Protein AF-A0AAU3KXF5-F1 (afdb_monomer_lite)

pLDDT: mean 78.35, std 16.12, range [39.31, 92.94]

Sequence (60 aa):
MDEIERQIQLSAFQVQWSPPDAAFVARSSQYPGVVCADEGSSLAAIDGLIETIRHRVLAG

Foldseek 3Di:
DDPPPDQPPPVFKGWDQDVVVCWIKIAGPVCRPFIFTGNPDVVVRVVSSVVVVVCVVVVD

Radius of gyration: 12.05 Å; chains: 1; bounding box: 44×19×24 Å

Secondary structure (DSSP, 8-state):
--TTS----BTTEEEEEETTTTEEEEEESS-TT-EEEESS-HHHHHHHHHHHHHHHHHT-

Structure (mmCIF, N/CA/C/O backbone):
data_AF-A0AAU3KXF5-F1
#
_entry.id   AF-A0AAU3KXF5-F1
#
loop_
_atom_site.group_PDB
_atom_site.id
_atom_site.type_symbol
_atom_site.label_atom_id
_atom_site.label_alt_id
_atom_site.label_comp_id
_atom_site.label_asym_id
_atom_site.label_entity_id
_atom_site.label_seq_id
_atom_site.pdbx_PDB_ins_code
_atom_site.Cartn_x
_atom_site.Cartn_y
_atom_site.Cartn_z
_atom_site.occupancy
_atom_site.B_iso_or_equiv
_atom_site.auth_seq_id
_atom_site.auth_comp_id
_atom_site.auth_asym_id
_atom_site.auth_atom_id
_atom_site.pdbx_PDB_model_num
ATOM 1 N N . MET A 1 1 ? 27.120 -4.892 4.289 1.00 41.31 1 MET A N 1
ATOM 2 C CA . MET A 1 1 ? 26.463 -3.709 3.706 1.00 41.31 1 MET A CA 1
ATOM 3 C C . MET A 1 1 ? 25.060 -3.671 4.274 1.00 41.31 1 MET A C 1
ATOM 5 O O . MET A 1 1 ? 24.161 -4.310 3.755 1.00 41.31 1 MET A O 1
ATOM 9 N N . ASP A 1 2 ? 25.005 -3.065 5.453 1.00 39.31 2 ASP A N 1
ATOM 10 C CA . ASP A 1 2 ? 23.916 -2.325 6.090 1.00 39.31 2 ASP A CA 1
ATOM 11 C C . ASP A 1 2 ? 22.464 -2.770 5.836 1.00 39.31 2 ASP A C 1
ATOM 13 O O . ASP A 1 2 ? 21.718 -2.142 5.095 1.00 39.31 2 ASP A O 1
ATOM 17 N N . GLU A 1 3 ? 22.008 -3.747 6.629 1.00 49.09 3 GLU A N 1
ATOM 18 C CA . GLU A 1 3 ? 20.591 -4.061 6.935 1.00 49.09 3 GLU A CA 1
ATOM 19 C C . GLU A 1 3 ? 19.836 -2.909 7.650 1.00 49.09 3 GLU A C 1
ATOM 21 O O . GLU A 1 3 ? 18.741 -3.082 8.180 1.00 49.09 3 GLU A O 1
ATOM 26 N N . ILE A 1 4 ? 20.423 -1.710 7.661 1.00 48.56 4 ILE A N 1
ATOM 27 C CA . ILE A 1 4 ? 19.947 -0.488 8.318 1.00 48.56 4 ILE A CA 1
ATOM 28 C C . ILE A 1 4 ? 19.246 0.422 7.290 1.00 48.56 4 ILE A C 1
ATOM 30 O O . ILE A 1 4 ? 19.009 1.603 7.538 1.00 48.56 4 ILE A O 1
ATOM 34 N N . GLU A 1 5 ? 18.826 -0.111 6.139 1.00 49.50 5 GLU A N 1
ATOM 35 C CA . GLU A 1 5 ? 17.814 0.533 5.299 1.00 49.50 5 GLU A CA 1
ATOM 36 C C . GLU A 1 5 ? 16.423 0.411 5.945 1.00 49.50 5 GLU A C 1
ATOM 38 O O . GLU A 1 5 ? 15.504 -0.259 5.485 1.00 49.50 5 GLU A O 1
ATOM 43 N N . ARG A 1 6 ? 16.287 1.168 7.038 1.00 49.09 6 ARG A N 1
ATOM 44 C CA . ARG A 1 6 ? 15.213 2.153 7.179 1.00 49.09 6 ARG A CA 1
ATOM 45 C C . ARG A 1 6 ? 13.807 1.584 7.252 1.00 49.09 6 ARG A C 1
ATOM 47 O O . ARG A 1 6 ? 12.857 2.201 6.772 1.00 49.09 6 ARG A O 1
ATOM 54 N N . GLN A 1 7 ? 13.644 0.497 7.995 1.00 50.66 7 GLN A N 1
ATOM 55 C CA . GLN A 1 7 ? 12.377 0.250 8.670 1.00 50.66 7 GLN A CA 1
ATOM 56 C C . GLN A 1 7 ? 12.129 1.385 9.673 1.00 50.66 7 GLN A C 1
ATOM 58 O O . GLN A 1 7 ? 12.441 1.278 10.857 1.00 50.66 7 GLN A O 1
ATOM 63 N N . ILE A 1 8 ? 11.582 2.504 9.196 1.00 50.91 8 ILE A N 1
ATOM 64 C CA . ILE A 1 8 ? 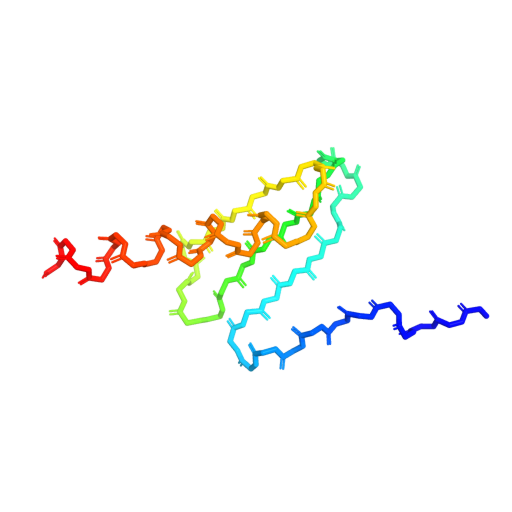10.959 3.504 10.053 1.00 50.91 8 ILE A CA 1
ATOM 65 C C . ILE A 1 8 ? 9.705 2.828 10.607 1.00 50.91 8 ILE A C 1
ATOM 67 O O . ILE A 1 8 ? 8.614 2.932 10.053 1.00 50.91 8 ILE A O 1
ATOM 71 N N . GLN A 1 9 ? 9.882 2.064 11.683 1.00 47.97 9 GLN A N 1
ATOM 72 C CA . GLN A 1 9 ? 8.797 1.525 12.487 1.00 47.97 9 GLN A CA 1
ATOM 73 C C . GLN A 1 9 ? 8.191 2.678 13.291 1.00 47.97 9 GLN A C 1
ATOM 75 O O . GLN A 1 9 ? 8.379 2.805 14.497 1.00 47.97 9 GLN A O 1
ATOM 80 N N . LEU A 1 10 ? 7.453 3.551 12.610 1.00 50.97 10 LEU A N 1
ATOM 81 C CA . LEU A 1 10 ? 6.448 4.391 13.248 1.00 50.97 10 LEU A CA 1
ATOM 82 C C . LEU A 1 10 ? 5.315 3.437 13.615 1.00 50.97 10 LEU A C 1
ATOM 84 O O . LEU A 1 10 ? 4.437 3.278 12.782 1.00 50.97 10 LEU A O 1
ATOM 88 N N . SER A 1 11 ? 5.424 2.750 14.764 1.00 54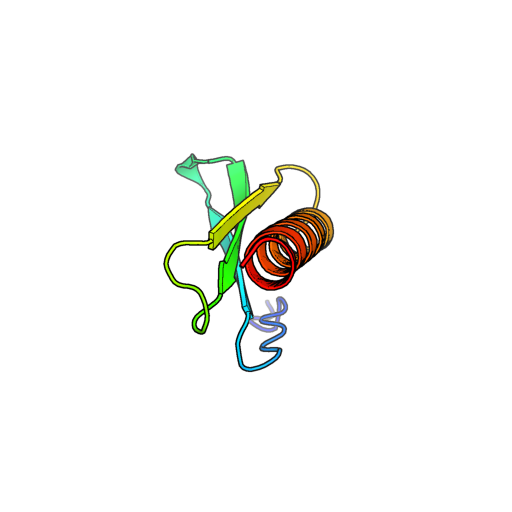.53 11 SER A N 1
ATOM 89 C CA . SER A 1 11 ? 4.641 1.667 15.422 1.00 54.53 11 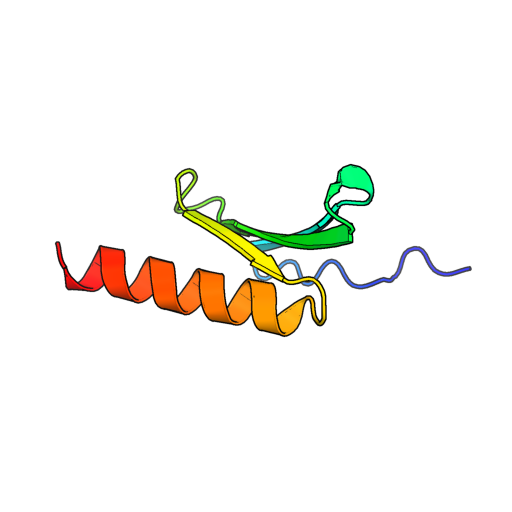SER A CA 1
ATOM 90 C C . SER A 1 11 ? 3.288 1.146 14.868 1.00 54.53 11 SER A C 1
ATOM 92 O O . SER A 1 11 ? 2.790 0.139 15.357 1.00 54.53 11 SER A O 1
ATOM 94 N N . ALA A 1 12 ? 2.683 1.752 13.852 1.00 69.38 12 ALA A N 1
ATOM 95 C CA . ALA A 1 12 ? 1.500 1.321 13.122 1.00 69.38 12 ALA A CA 1
ATOM 96 C C . ALA A 1 12 ? 1.617 1.358 11.581 1.00 69.38 12 ALA A C 1
ATOM 98 O O . ALA A 1 12 ? 0.671 0.926 10.918 1.00 69.38 12 ALA A O 1
ATOM 99 N N . PHE A 1 13 ? 2.712 1.862 11.001 1.00 76.44 13 PHE A N 1
ATOM 100 C CA . PHE A 1 13 ? 2.908 1.970 9.551 1.00 76.44 13 PHE A CA 1
ATOM 101 C C . PHE A 1 13 ? 4.150 1.200 9.111 1.00 76.44 13 PHE A C 1
ATOM 103 O O . PHE A 1 13 ? 5.207 1.290 9.731 1.00 76.44 13 PHE A O 1
ATOM 110 N N . GLN A 1 14 ? 4.012 0.431 8.039 1.00 85.25 14 GLN A N 1
ATOM 111 C CA . GLN A 1 14 ? 5.101 -0.312 7.419 1.00 85.25 14 GLN A CA 1
ATOM 112 C C . GLN A 1 14 ? 5.213 0.119 5.967 1.00 85.25 14 GLN A C 1
ATOM 114 O O . GLN A 1 14 ? 4.207 0.146 5.266 1.00 85.25 14 GLN A O 1
ATOM 119 N N . VAL A 1 15 ? 6.428 0.414 5.520 1.00 87.38 15 VAL A N 1
ATOM 120 C CA . VAL A 1 15 ? 6.739 0.637 4.109 1.00 87.38 15 VAL A CA 1
ATOM 121 C C . VAL A 1 15 ? 7.774 -0.389 3.668 1.00 87.38 15 VAL A C 1
ATOM 123 O O . VAL A 1 15 ? 8.728 -0.660 4.396 1.00 87.38 15 VAL A O 1
ATOM 126 N N . GLN A 1 16 ? 7.564 -0.996 2.506 1.00 89.56 16 GLN A N 1
ATOM 127 C CA . GLN A 1 16 ? 8.477 -1.978 1.928 1.00 89.56 16 GLN A CA 1
ATOM 128 C C . GLN A 1 16 ? 8.585 -1.771 0.421 1.00 89.56 16 GLN A C 1
ATOM 130 O O . GLN A 1 16 ? 7.594 -1.446 -0.225 1.00 89.56 16 GLN A O 1
ATOM 135 N N . TRP A 1 17 ? 9.767 -1.983 -0.149 1.00 87.31 17 TRP A N 1
ATOM 136 C CA . TRP A 1 17 ? 9.905 -2.047 -1.600 1.00 87.31 17 TRP A CA 1
ATOM 137 C C . TRP A 1 17 ? 9.309 -3.356 -2.119 1.00 87.31 17 TRP A C 1
ATOM 139 O O . TRP A 1 17 ? 9.645 -4.437 -1.630 1.00 87.31 17 TRP A O 1
ATOM 149 N N . SER A 1 18 ? 8.428 -3.255 -3.107 1.00 87.25 18 SER A N 1
ATOM 150 C CA . SER A 1 18 ? 7.834 -4.386 -3.802 1.00 87.25 18 SER A CA 1
ATOM 151 C C . SER A 1 18 ? 8.503 -4.538 -5.170 1.00 87.25 18 SER A C 1
ATOM 153 O O . SER A 1 18 ? 8.150 -3.818 -6.103 1.00 87.25 18 SER A O 1
ATOM 155 N N . PRO A 1 19 ? 9.455 -5.478 -5.335 1.00 86.56 19 PRO A N 1
ATOM 156 C CA . PRO A 1 19 ? 10.094 -5.709 -6.624 1.00 86.56 19 PRO A CA 1
ATOM 157 C C . PRO A 1 19 ? 9.137 -6.063 -7.779 1.00 86.56 19 PRO A C 1
ATOM 159 O O . PRO A 1 19 ? 9.413 -5.592 -8.879 1.00 86.56 19 PRO A O 1
ATOM 162 N N . PRO A 1 20 ? 8.029 -6.826 -7.610 1.00 88.69 20 PRO A N 1
ATOM 163 C CA . PRO A 1 20 ? 7.111 -7.070 -8.728 1.00 88.69 20 PRO A CA 1
ATOM 164 C C . PRO A 1 20 ? 6.322 -5.824 -9.149 1.00 88.69 20 PRO A C 1
ATOM 166 O O . PRO A 1 20 ? 5.899 -5.749 -10.296 1.00 88.69 20 PRO A O 1
ATOM 169 N N . ASP A 1 21 ? 6.128 -4.874 -8.234 1.00 85.69 21 ASP A N 1
ATOM 170 C CA . ASP A 1 21 ? 5.369 -3.641 -8.480 1.00 85.69 21 ASP A CA 1
ATOM 171 C C . ASP A 1 21 ? 6.282 -2.474 -8.889 1.00 85.69 21 ASP A C 1
ATOM 173 O O . ASP A 1 21 ? 5.803 -1.428 -9.302 1.00 85.69 21 ASP A O 1
ATOM 177 N N . ALA A 1 22 ? 7.603 -2.653 -8.752 1.00 91.38 22 ALA A N 1
ATOM 178 C CA . ALA A 1 22 ? 8.602 -1.593 -8.865 1.00 91.38 22 ALA A CA 1
ATOM 179 C C . ALA A 1 22 ? 8.219 -0.333 -8.060 1.00 91.38 22 ALA A C 1
ATOM 181 O O . ALA A 1 22 ? 8.427 0.791 -8.512 1.00 91.38 22 ALA A O 1
ATOM 182 N N . ALA A 1 23 ? 7.656 -0.536 -6.863 1.00 92.44 23 ALA A N 1
ATOM 183 C CA . ALA A 1 23 ? 7.127 0.537 -6.033 1.00 92.44 23 ALA A CA 1
ATOM 184 C C . ALA A 1 23 ? 7.321 0.296 -4.533 1.00 92.44 23 ALA A C 1
ATOM 186 O O . ALA A 1 23 ? 7.398 -0.837 -4.046 1.00 92.44 23 ALA A O 1
ATOM 187 N N . PHE A 1 24 ? 7.366 1.386 -3.772 1.00 90.75 24 PHE A N 1
ATOM 188 C CA . PHE A 1 24 ? 7.300 1.389 -2.319 1.00 90.75 24 PHE A CA 1
ATOM 189 C C . PHE A 1 24 ? 5.854 1.238 -1.872 1.00 90.75 24 PHE A C 1
ATOM 191 O O . PHE A 1 24 ? 5.028 2.102 -2.127 1.00 90.75 24 PHE A O 1
ATOM 198 N N . VAL A 1 25 ? 5.560 0.164 -1.152 1.00 91.06 25 VAL A N 1
ATOM 199 C CA . VAL A 1 25 ? 4.227 -0.152 -0.645 1.00 91.06 25 VAL A CA 1
ATOM 200 C C . VAL A 1 25 ? 4.160 0.185 0.836 1.00 91.06 25 VAL A C 1
ATOM 202 O O . VAL A 1 25 ? 4.794 -0.477 1.663 1.00 91.06 25 VAL A O 1
ATOM 205 N N . ALA A 1 26 ? 3.369 1.197 1.169 1.00 91.44 26 ALA A N 1
ATOM 206 C CA . ALA A 1 26 ? 3.018 1.578 2.524 1.00 91.44 26 ALA A CA 1
ATOM 207 C C . ALA A 1 26 ? 1.694 0.922 2.949 1.00 91.44 26 ALA A C 1
ATOM 209 O O . ALA A 1 26 ? 0.713 0.892 2.206 1.00 91.44 26 ALA A O 1
ATOM 210 N N . ARG A 1 27 ? 1.655 0.399 4.174 1.00 88.88 27 ARG A N 1
ATOM 211 C CA . ARG A 1 27 ? 0.492 -0.256 4.787 1.00 88.88 27 ARG A CA 1
ATOM 212 C C . ARG A 1 27 ? 0.377 0.108 6.261 1.00 88.88 27 ARG A C 1
ATOM 214 O O . ARG A 1 27 ? 1.386 0.356 6.921 1.00 88.88 27 ARG A O 1
ATOM 221 N N . SER A 1 28 ? -0.844 0.099 6.795 1.00 85.25 28 SER A N 1
ATOM 222 C CA . SER A 1 28 ? -1.089 0.320 8.224 1.00 85.25 28 SER A CA 1
ATOM 223 C C . SER A 1 28 ? -1.629 -0.930 8.909 1.00 85.25 28 SER A C 1
ATOM 225 O O . SER A 1 28 ? -2.593 -1.530 8.442 1.00 85.25 28 SER A O 1
ATOM 227 N N . SER A 1 29 ? -1.065 -1.281 10.066 1.00 82.81 29 SER A N 1
ATOM 228 C CA . SER A 1 29 ? -1.587 -2.369 10.906 1.00 82.81 29 SER A CA 1
ATOM 229 C C . SER A 1 29 ? -2.909 -2.002 11.590 1.00 82.81 29 SER A C 1
ATOM 231 O O . SER A 1 29 ? -3.690 -2.886 11.922 1.00 82.81 29 SER A O 1
ATOM 233 N N . GLN A 1 30 ? -3.174 -0.706 11.796 1.00 79.56 30 GLN A N 1
ATOM 234 C CA . GLN A 1 30 ? -4.430 -0.220 12.386 1.00 79.56 30 GLN A CA 1
ATOM 235 C C . GLN A 1 30 ? -5.574 -0.178 11.363 1.00 79.56 30 GLN A C 1
ATOM 237 O O . GLN A 1 30 ? -6.739 -0.295 11.729 1.00 79.56 30 GLN A O 1
ATOM 242 N N . TYR A 1 31 ? -5.237 -0.047 10.077 1.00 81.88 31 TYR A N 1
ATOM 243 C CA . TYR A 1 31 ? -6.192 0.022 8.974 1.00 81.88 31 TYR A CA 1
ATOM 244 C C . TYR A 1 31 ? -5.796 -0.984 7.884 1.00 81.88 31 TYR A C 1
ATOM 246 O O . TYR A 1 31 ? -5.274 -0.582 6.844 1.00 81.88 31 TYR A O 1
ATOM 254 N N . PRO A 1 32 ? -6.058 -2.292 8.079 1.00 79.81 32 PRO A N 1
ATOM 255 C CA . PRO A 1 32 ? -5.597 -3.342 7.164 1.00 79.81 32 PRO A CA 1
ATOM 256 C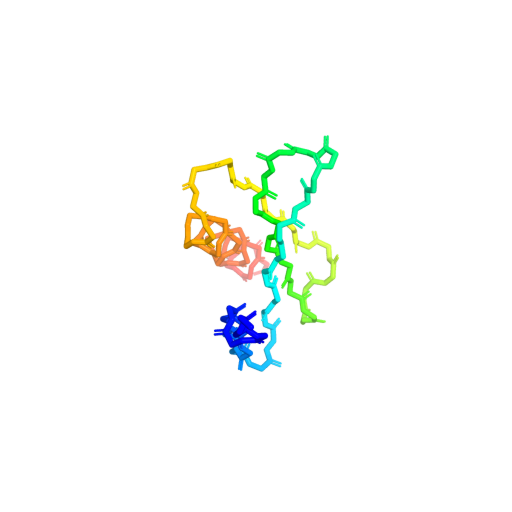 C . PRO A 1 32 ? -6.184 -3.237 5.746 1.00 79.81 32 PRO A C 1
ATOM 258 O O . PRO A 1 32 ? -5.671 -3.852 4.819 1.00 79.81 32 PRO A O 1
ATOM 261 N N . GLY A 1 33 ? -7.247 -2.448 5.561 1.00 84.25 33 GLY A N 1
ATOM 262 C CA . GLY A 1 33 ? -7.845 -2.161 4.255 1.00 84.25 33 GLY A CA 1
ATOM 263 C C . GLY A 1 33 ? -7.325 -0.890 3.578 1.00 84.25 33 GLY A C 1
ATOM 264 O O . GLY A 1 33 ? -7.997 -0.401 2.667 1.00 84.25 33 GLY A O 1
ATOM 265 N N . VAL A 1 34 ? -6.234 -0.289 4.065 1.00 84.88 34 VAL A N 1
ATOM 266 C CA . VAL A 1 34 ? -5.617 0.914 3.487 1.00 84.88 34 VAL A CA 1
ATOM 267 C C . VAL A 1 34 ? -4.164 0.597 3.141 1.00 84.88 34 VAL A C 1
ATOM 269 O O . VAL A 1 34 ? -3.355 0.277 4.012 1.00 84.88 34 VAL A O 1
ATOM 272 N N . VAL A 1 35 ? -3.863 0.662 1.847 1.00 89.62 35 VAL A N 1
ATOM 273 C CA . VAL A 1 35 ? -2.544 0.426 1.257 1.00 89.62 35 VAL A CA 1
ATOM 274 C C . VAL A 1 35 ? -2.308 1.522 0.229 1.00 89.62 35 VAL A C 1
ATOM 276 O O . VAL A 1 35 ? -3.238 1.900 -0.483 1.00 89.62 35 VAL A O 1
ATOM 279 N N . CYS A 1 36 ? -1.084 2.027 0.162 1.00 91.44 36 CYS A N 1
ATOM 280 C CA . CYS A 1 36 ? -0.668 3.004 -0.834 1.00 91.44 36 CYS A CA 1
ATOM 281 C C . CYS A 1 36 ? 0.679 2.572 -1.417 1.00 91.44 36 CYS A C 1
ATOM 283 O O . CYS A 1 36 ? 1.516 2.045 -0.685 1.00 91.44 36 CYS A O 1
ATOM 285 N N . ALA A 1 37 ? 0.866 2.747 -2.722 1.00 92.25 37 ALA A N 1
ATOM 286 C CA . ALA A 1 37 ? 2.092 2.389 -3.418 1.00 92.25 37 ALA A CA 1
ATOM 287 C C . ALA A 1 37 ? 2.596 3.586 -4.223 1.00 92.25 37 ALA A C 1
ATOM 289 O O . ALA A 1 37 ? 1.791 4.288 -4.833 1.00 92.25 37 ALA A O 1
ATOM 290 N N . ASP A 1 38 ? 3.908 3.809 -4.206 1.00 92.94 38 ASP A N 1
ATOM 291 C CA . ASP A 1 38 ? 4.555 4.863 -4.986 1.00 92.94 38 ASP A CA 1
ATOM 292 C C . ASP A 1 38 ? 5.906 4.392 -5.540 1.00 92.94 38 ASP A C 1
ATOM 294 O O . ASP A 1 38 ? 6.737 3.851 -4.812 1.00 92.94 38 ASP A O 1
ATOM 298 N N . GLU A 1 39 ? 6.126 4.592 -6.836 1.00 91.00 39 GLU A N 1
ATOM 299 C CA . GLU A 1 39 ? 7.340 4.180 -7.556 1.00 91.00 39 GLU A CA 1
ATOM 300 C C . GLU A 1 39 ? 8.560 5.071 -7.271 1.00 91.00 39 GLU A C 1
ATOM 302 O O . GLU A 1 39 ? 9.704 4.622 -7.370 1.00 91.00 39 GLU A O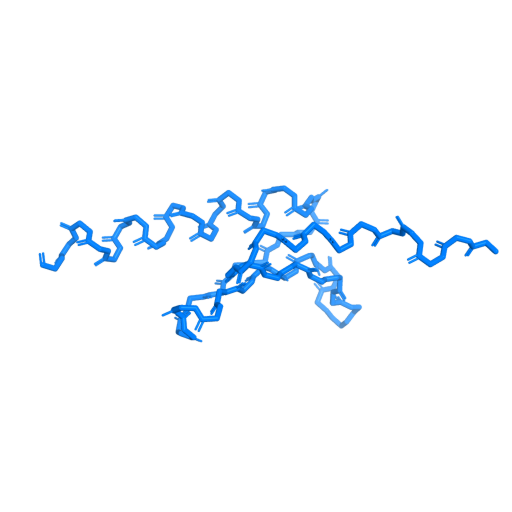 1
ATOM 307 N N . GLY A 1 40 ? 8.335 6.330 -6.890 1.00 86.38 40 GLY A N 1
ATOM 308 C CA . GLY A 1 40 ? 9.379 7.342 -6.764 1.00 86.38 40 GLY A CA 1
ATOM 309 C C . GLY A 1 40 ? 9.930 7.499 -5.350 1.00 86.38 40 GLY A C 1
ATOM 310 O O . GLY A 1 40 ? 11.091 7.882 -5.181 1.00 86.38 40 GLY A O 1
ATOM 311 N N . SER A 1 41 ? 9.127 7.237 -4.316 1.00 86.19 41 SER A N 1
ATOM 312 C CA . SER A 1 41 ? 9.528 7.476 -2.933 1.00 86.19 41 SER A CA 1
ATOM 313 C C . SER A 1 41 ? 8.719 6.699 -1.898 1.00 86.19 41 SER A C 1
ATOM 315 O O . SER A 1 41 ? 7.492 6.756 -1.839 1.00 86.19 41 SER A O 1
ATOM 317 N N . SER A 1 42 ? 9.430 6.106 -0.938 1.00 84.12 42 SER A N 1
ATOM 318 C CA . SER A 1 42 ? 8.820 5.554 0.275 1.00 84.12 42 SER A CA 1
ATOM 319 C C . SER A 1 42 ? 8.056 6.602 1.086 1.00 84.12 42 SER A C 1
ATOM 321 O O . SER A 1 42 ? 7.089 6.258 1.762 1.00 84.12 42 SER A O 1
ATOM 323 N N . LEU A 1 43 ? 8.468 7.874 1.029 1.00 88.06 43 LEU A N 1
ATOM 324 C CA . LEU A 1 43 ? 7.776 8.956 1.724 1.00 88.06 43 LEU A CA 1
ATOM 325 C C . LEU A 1 43 ? 6.454 9.304 1.037 1.00 88.06 43 LEU A C 1
ATOM 327 O O . LEU A 1 43 ? 5.468 9.499 1.734 1.00 88.06 43 LEU A O 1
ATOM 331 N N . ALA A 1 44 ? 6.418 9.321 -0.298 1.00 90.19 44 ALA A N 1
ATOM 332 C CA . ALA A 1 44 ? 5.190 9.555 -1.056 1.00 90.19 44 ALA A CA 1
ATOM 333 C C . ALA A 1 44 ? 4.164 8.435 -0.816 1.00 90.19 44 ALA A C 1
ATOM 335 O O . ALA A 1 44 ? 2.992 8.717 -0.571 1.00 90.19 44 ALA A O 1
ATOM 336 N N . ALA A 1 45 ? 4.618 7.177 -0.742 1.00 91.00 45 ALA A N 1
ATOM 337 C CA . ALA A 1 45 ? 3.763 6.055 -0.356 1.00 91.00 45 ALA A CA 1
ATOM 338 C C . ALA A 1 45 ? 3.171 6.229 1.058 1.00 91.00 45 ALA A C 1
ATOM 340 O O . ALA A 1 45 ? 1.997 5.944 1.288 1.00 91.00 45 ALA A O 1
ATOM 341 N N . ILE A 1 46 ? 3.966 6.706 2.025 1.00 89.00 46 ILE A N 1
ATOM 342 C CA . ILE A 1 46 ? 3.487 6.970 3.392 1.00 89.00 46 ILE A CA 1
ATOM 343 C C . ILE A 1 46 ? 2.519 8.160 3.422 1.00 89.00 46 ILE A C 1
ATOM 345 O O . ILE A 1 46 ? 1.499 8.083 4.106 1.00 89.00 46 ILE A O 1
ATOM 349 N N . ASP A 1 47 ? 2.813 9.240 2.702 1.00 90.00 47 ASP A N 1
ATOM 350 C CA . ASP A 1 47 ? 1.980 10.445 2.668 1.00 90.00 47 ASP A CA 1
ATOM 351 C C . ASP A 1 47 ? 0.588 10.129 2.104 1.00 90.00 47 ASP A C 1
ATOM 353 O O . ASP A 1 47 ? -0.420 10.341 2.784 1.00 90.00 47 ASP A O 1
ATOM 357 N N . GLY A 1 48 ? 0.533 9.443 0.957 1.00 89.50 48 GLY A N 1
ATOM 358 C CA . GLY A 1 48 ? -0.725 8.982 0.365 1.00 89.50 48 GLY A CA 1
ATOM 359 C C . GLY A 1 48 ? -1.494 8.002 1.262 1.00 89.50 48 GLY A C 1
ATOM 360 O O . GLY A 1 48 ? -2.730 8.038 1.329 1.00 89.50 48 GLY A O 1
ATOM 361 N N . LEU A 1 49 ? -0.788 7.159 2.028 1.00 89.69 49 LEU A N 1
ATOM 362 C CA . LEU A 1 49 ? -1.409 6.295 3.035 1.00 89.69 49 LEU A CA 1
ATOM 363 C C . LEU A 1 49 ? -2.074 7.120 4.151 1.00 89.69 49 LEU A C 1
ATOM 365 O O . LEU A 1 49 ? -3.213 6.833 4.531 1.00 89.69 49 LEU A O 1
ATOM 369 N N . ILE A 1 50 ? -1.389 8.143 4.669 1.00 87.81 50 ILE A N 1
ATOM 370 C CA . ILE A 1 50 ? -1.903 9.024 5.726 1.00 87.81 50 ILE A CA 1
ATOM 371 C C . ILE A 1 50 ? -3.113 9.811 5.223 1.00 87.81 50 ILE A C 1
ATOM 373 O O . ILE A 1 50 ? -4.126 9.863 5.924 1.00 87.81 50 ILE A O 1
ATOM 377 N N . GLU A 1 51 ? -3.052 10.385 4.023 1.00 89.94 51 GLU A N 1
ATOM 378 C CA . GLU A 1 51 ? -4.181 11.105 3.423 1.00 89.94 51 GLU A CA 1
ATOM 379 C C . GLU A 1 51 ? -5.408 10.204 3.262 1.00 89.94 51 GLU A C 1
ATOM 381 O O . GLU A 1 51 ? -6.514 10.571 3.669 1.00 89.94 51 GLU A O 1
ATOM 386 N N . THR A 1 52 ? -5.210 8.976 2.776 1.00 88.00 52 THR A N 1
ATOM 387 C CA . THR A 1 52 ? -6.294 7.996 2.617 1.00 88.00 52 THR A CA 1
ATOM 388 C C . THR A 1 52 ? -6.931 7.627 3.960 1.00 88.00 52 THR A C 1
ATOM 390 O O . THR A 1 52 ? -8.159 7.543 4.070 1.00 88.00 52 THR A O 1
ATOM 393 N N . ILE A 1 53 ? -6.122 7.428 5.007 1.00 87.00 53 ILE A N 1
ATOM 394 C CA . ILE A 1 53 ? -6.624 7.152 6.362 1.00 87.00 53 ILE A CA 1
ATOM 395 C C . ILE A 1 53 ? -7.392 8.358 6.903 1.00 87.00 53 ILE A C 1
ATOM 397 O O . ILE A 1 53 ? -8.493 8.188 7.425 1.00 87.00 53 ILE A O 1
ATOM 401 N N . ARG A 1 54 ? -6.860 9.575 6.745 1.00 86.00 54 ARG A N 1
ATOM 402 C CA . ARG A 1 54 ? -7.530 10.812 7.175 1.00 86.00 54 ARG A CA 1
ATOM 403 C C . ARG A 1 54 ? -8.890 10.966 6.504 1.00 86.00 54 ARG A C 1
ATOM 405 O O . ARG A 1 54 ? -9.862 11.241 7.200 1.00 86.00 54 ARG A O 1
ATOM 412 N N . HIS A 1 55 ? -8.981 10.727 5.197 1.00 84.50 55 HIS A N 1
ATOM 413 C CA . HIS A 1 55 ? -10.256 10.747 4.478 1.00 84.50 55 HIS A CA 1
ATOM 414 C C . HIS A 1 55 ? -11.243 9.706 5.014 1.00 84.50 55 HIS A C 1
ATOM 416 O O . HIS A 1 55 ? -12.406 10.036 5.216 1.00 84.50 55 HIS A O 1
ATOM 422 N N . ARG A 1 56 ? -10.804 8.473 5.302 1.00 80.25 56 ARG A N 1
ATOM 423 C CA . ARG A 1 56 ? -11.699 7.443 5.858 1.00 80.25 56 ARG A CA 1
ATOM 424 C C . ARG A 1 56 ? -12.181 7.745 7.274 1.00 80.25 56 ARG A C 1
ATOM 426 O O . ARG A 1 56 ? -13.327 7.447 7.577 1.00 80.25 56 ARG A O 1
ATOM 433 N N . VAL A 1 57 ? -11.324 8.300 8.128 1.00 76.81 57 VAL A N 1
ATOM 434 C CA . VAL A 1 57 ? -11.686 8.632 9.516 1.00 76.81 57 VAL A CA 1
ATOM 435 C C . VAL A 1 57 ? -12.612 9.847 9.573 1.00 76.81 57 VAL A C 1
ATOM 437 O O . VAL A 1 57 ? -13.516 9.876 10.396 1.00 76.81 57 VAL A O 1
ATOM 440 N N . 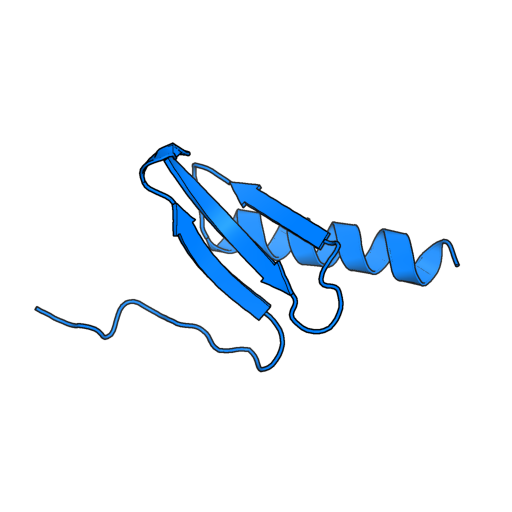LEU A 1 58 ? -12.403 10.843 8.707 1.00 69.62 58 LEU A N 1
ATOM 441 C CA . LEU A 1 58 ? -13.208 12.070 8.681 1.00 69.62 58 LEU A CA 1
ATOM 442 C C . LEU A 1 58 ? -14.534 11.923 7.919 1.00 69.62 58 LEU A C 1
ATOM 444 O O . LEU A 1 58 ? -15.429 12.737 8.119 1.00 69.62 58 LEU A O 1
ATOM 448 N N . ALA A 1 59 ? -14.658 10.927 7.038 1.00 59.94 59 ALA A N 1
ATOM 449 C CA . ALA A 1 59 ? -15.892 10.637 6.303 1.00 59.94 59 ALA A CA 1
ATOM 450 C C . ALA A 1 59 ? -16.841 9.664 7.037 1.00 59.94 59 ALA A C 1
ATOM 452 O O . ALA A 1 59 ? -17.868 9.291 6.466 1.00 59.94 59 ALA A O 1
ATOM 453 N N . GLY A 1 60 ? -16.479 9.223 8.248 1.00 49.69 60 GLY A N 1
ATOM 454 C CA . GLY A 1 60 ? -17.263 8.320 9.100 1.00 49.69 60 GLY A CA 1
ATOM 455 C C . GLY A 1 60 ? -18.061 9.032 10.182 1.00 49.69 60 GLY A C 1
ATOM 456 O O . GLY A 1 60 ? -17.670 10.153 10.574 1.00 49.69 60 GLY A O 1
#